Protein AF-A0A9D7CWZ5-F1 (afdb_monomer_lite)

Sequence (180 aa):
MDAIARRWRLLLTLAAAATAAACDKPPESPVGVSQAMRPGPRAADAGAAPRPLTVLPADFRTRLGKLSGRFVSAGHAGARFDALLYANEGATEAFAKHAGTFPVGALFIKEHWERGGDGKRGPVMAMEKMAAGFDPAHGDWRFVVVAADGEVVVDGKPEGCVLCHDDAAHDHVFRLGSAP

pLDDT: mean 78.36, std 22.32, range [33.12, 98.12]

Structure (mmCIF, N/CA/C/O backbone):
data_AF-A0A9D7CWZ5-F1
#
_entry.id   AF-A0A9D7CWZ5-F1
#
loop_
_atom_site.group_PDB
_atom_site.id
_atom_site.type_symbol
_atom_site.label_atom_id
_atom_site.label_alt_id
_atom_site.label_comp_id
_atom_site.label_asym_id
_atom_site.label_entity_id
_atom_site.label_seq_id
_atom_site.pdbx_PDB_ins_code
_atom_site.Cartn_x
_atom_site.Cartn_y
_atom_site.Cartn_z
_atom_site.occupancy
_atom_site.B_iso_or_equiv
_atom_site.auth_seq_id
_atom_site.auth_comp_id
_atom_site.auth_asym_id
_atom_site.auth_atom_id
_atom_site.pdbx_PDB_model_num
ATOM 1 N N . MET A 1 1 ? 42.851 -66.204 59.665 1.00 40.56 1 MET A N 1
ATOM 2 C CA . MET A 1 1 ? 44.097 -66.416 58.907 1.00 40.56 1 MET A CA 1
ATOM 3 C C . MET A 1 1 ? 43.650 -66.770 57.497 1.00 40.56 1 MET A C 1
ATOM 5 O O . MET A 1 1 ? 43.064 -67.826 57.351 1.00 40.56 1 MET A O 1
ATOM 9 N N . ASP A 1 2 ? 43.642 -65.949 56.454 1.00 42.25 2 ASP A N 1
ATOM 10 C CA . ASP A 1 2 ? 44.225 -64.646 56.125 1.00 42.25 2 ASP A CA 1
ATOM 11 C C . ASP A 1 2 ? 43.277 -64.039 55.066 1.00 42.25 2 ASP A C 1
ATOM 13 O O . ASP A 1 2 ? 42.802 -64.733 54.177 1.00 42.25 2 ASP A O 1
ATOM 17 N N . ALA A 1 3 ? 42.701 -62.858 55.250 1.00 37.34 3 ALA A N 1
ATOM 18 C CA . ALA A 1 3 ? 43.308 -61.550 55.047 1.00 37.34 3 ALA A CA 1
ATOM 19 C C . ALA A 1 3 ? 43.866 -61.292 53.621 1.00 37.34 3 ALA A C 1
ATOM 21 O O . ALA A 1 3 ? 44.993 -61.635 53.303 1.00 37.34 3 ALA A O 1
ATOM 22 N N . ILE A 1 4 ? 43.101 -60.491 52.863 1.00 42.56 4 ILE A N 1
ATOM 23 C CA . ILE A 1 4 ? 43.573 -59.224 52.263 1.00 42.56 4 ILE A CA 1
ATOM 24 C C . ILE A 1 4 ? 44.383 -59.272 50.938 1.00 42.56 4 ILE A C 1
ATOM 26 O O . ILE A 1 4 ? 45.582 -59.516 50.913 1.00 42.56 4 ILE A O 1
ATOM 30 N N . ALA A 1 5 ? 43.720 -58.728 49.899 1.00 40.69 5 ALA A N 1
ATOM 31 C CA . ALA A 1 5 ? 44.238 -57.842 48.834 1.00 40.69 5 ALA A CA 1
ATOM 32 C C . ALA A 1 5 ? 45.085 -58.476 47.701 1.00 40.69 5 ALA A C 1
ATOM 34 O O . ALA A 1 5 ? 45.809 -59.431 47.902 1.00 40.69 5 ALA A O 1
ATOM 35 N N . ARG A 1 6 ? 45.087 -57.989 46.451 1.00 48.00 6 ARG A N 1
ATOM 36 C CA . ARG A 1 6 ? 45.048 -56.609 45.925 1.00 48.00 6 ARG A CA 1
ATOM 37 C C . ARG A 1 6 ? 44.434 -56.650 44.511 1.00 48.00 6 ARG A C 1
ATOM 39 O O . ARG A 1 6 ? 44.812 -57.474 43.697 1.00 48.00 6 ARG A O 1
ATOM 46 N N . ARG A 1 7 ? 43.376 -55.877 44.254 1.00 55.47 7 ARG A N 1
ATOM 47 C CA . ARG A 1 7 ? 43.394 -54.614 43.483 1.00 55.47 7 ARG A CA 1
ATOM 48 C C . ARG A 1 7 ? 43.972 -54.734 42.065 1.00 55.47 7 ARG A C 1
ATOM 50 O O . ARG A 1 7 ? 45.146 -54.446 41.883 1.00 55.47 7 ARG A O 1
ATOM 57 N N . TRP A 1 8 ? 43.101 -54.907 41.072 1.00 48.62 8 TRP A N 1
ATOM 58 C CA . TRP A 1 8 ? 43.247 -54.215 39.789 1.00 48.62 8 TRP A CA 1
ATOM 59 C C . TRP A 1 8 ? 41.955 -53.470 39.467 1.00 48.62 8 TRP A C 1
ATOM 61 O O . TRP A 1 8 ? 40.879 -54.046 39.344 1.00 48.62 8 TRP A O 1
ATOM 71 N N . ARG A 1 9 ? 42.079 -52.142 39.449 1.00 51.19 9 ARG A N 1
ATOM 72 C CA . ARG A 1 9 ? 41.025 -51.196 39.101 1.00 51.19 9 ARG A CA 1
ATOM 73 C C . ARG A 1 9 ? 41.013 -51.076 37.581 1.00 51.19 9 ARG A C 1
ATOM 75 O O . ARG A 1 9 ? 41.918 -50.467 37.026 1.00 51.19 9 ARG A O 1
ATOM 82 N N . LEU A 1 10 ? 39.989 -51.613 36.933 1.00 51.66 10 LEU A N 1
ATOM 83 C CA . LEU A 1 10 ? 39.589 -51.203 35.589 1.00 51.66 10 LEU A CA 1
ATOM 84 C C . LEU A 1 10 ? 38.276 -50.439 35.742 1.00 51.66 10 LEU A C 1
ATOM 86 O O . LEU A 1 10 ? 37.193 -51.012 35.789 1.00 51.66 10 LEU A O 1
ATOM 90 N N . LEU A 1 11 ? 38.406 -49.125 35.925 1.00 53.09 11 LEU A N 1
ATOM 91 C CA . LEU A 1 11 ? 37.300 -48.182 35.820 1.00 53.09 11 LEU A CA 1
ATOM 92 C C . LEU A 1 11 ? 37.002 -48.000 34.330 1.00 53.09 11 LEU A C 1
ATOM 94 O O . LEU A 1 11 ? 37.613 -47.164 33.672 1.00 53.09 11 LEU A O 1
ATOM 98 N N . LEU A 1 12 ? 36.083 -48.801 33.796 1.00 52.41 12 LEU A N 1
ATOM 99 C CA . LEU A 1 12 ? 35.399 -48.478 32.548 1.00 52.41 12 LEU A CA 1
ATOM 100 C C . LEU A 1 12 ? 34.237 -47.552 32.901 1.00 52.41 12 LEU A C 1
ATOM 102 O O . LEU A 1 12 ? 33.171 -47.984 33.332 1.00 52.41 12 LEU A O 1
ATOM 106 N N . THR A 1 13 ? 34.477 -46.252 32.769 1.00 50.47 13 THR A N 1
ATOM 107 C CA . THR A 1 13 ? 33.426 -45.239 32.751 1.00 50.47 13 THR A CA 1
ATOM 108 C C . THR A 1 13 ? 32.582 -45.449 31.495 1.00 50.47 13 THR A C 1
ATOM 110 O O . THR A 1 13 ? 32.981 -45.054 30.401 1.00 50.47 13 THR A O 1
ATOM 113 N N . LEU A 1 14 ? 31.419 -46.083 31.643 1.00 52.56 14 LEU A N 1
ATOM 114 C CA . LEU A 1 14 ? 30.349 -46.018 30.651 1.00 52.56 14 LEU A CA 1
ATOM 115 C C . LEU A 1 14 ? 29.787 -44.593 30.679 1.00 52.56 14 LEU A C 1
ATOM 117 O O . LEU A 1 14 ? 29.045 -44.217 31.584 1.00 52.56 14 LEU A O 1
ATOM 121 N N . ALA A 1 15 ? 30.201 -43.785 29.705 1.00 50.22 15 ALA A N 1
ATOM 122 C CA . ALA A 1 15 ? 29.583 -42.502 29.425 1.00 50.22 15 ALA A CA 1
ATOM 123 C C . ALA A 1 15 ? 28.138 -42.756 28.973 1.00 50.22 15 ALA A C 1
ATOM 125 O O . ALA A 1 15 ? 27.898 -43.294 27.893 1.00 50.22 15 ALA A O 1
ATOM 126 N N . ALA A 1 16 ? 27.174 -42.401 29.821 1.00 50.69 16 ALA A N 1
ATOM 127 C CA . ALA A 1 16 ? 25.774 -42.341 29.442 1.00 50.69 16 ALA A CA 1
ATOM 128 C C . ALA A 1 16 ? 25.606 -41.215 28.411 1.00 50.69 16 ALA A C 1
ATOM 130 O O . ALA A 1 16 ? 25.653 -40.033 28.752 1.00 50.69 16 ALA A O 1
ATOM 131 N N . ALA A 1 17 ? 25.450 -41.581 27.139 1.00 51.97 17 ALA A N 1
ATOM 132 C CA . ALA A 1 17 ? 25.034 -40.657 26.098 1.00 51.97 17 ALA A CA 1
ATOM 133 C C . ALA A 1 17 ? 23.566 -40.278 26.351 1.00 51.97 17 ALA A C 1
ATOM 135 O O . ALA A 1 17 ? 22.646 -40.997 25.967 1.00 51.97 17 ALA A O 1
ATOM 136 N N . ALA A 1 18 ? 23.350 -39.164 27.048 1.00 50.59 18 ALA A N 1
ATOM 137 C CA . ALA A 1 18 ? 22.046 -38.529 27.134 1.00 50.59 18 ALA A CA 1
ATOM 138 C C . ALA A 1 18 ? 21.711 -37.955 25.751 1.00 50.59 18 ALA A C 1
ATOM 140 O O . ALA A 1 18 ? 22.249 -36.928 25.340 1.00 50.59 18 ALA A O 1
ATOM 141 N N . THR A 1 19 ? 20.845 -38.640 25.008 1.00 53.75 19 THR A N 1
ATOM 142 C CA . THR A 1 19 ? 20.231 -38.098 23.797 1.00 53.75 19 THR A CA 1
ATOM 143 C C . THR A 1 19 ? 19.328 -36.941 24.208 1.00 53.75 19 THR A C 1
ATOM 145 O O . THR A 1 19 ? 18.207 -37.151 24.673 1.00 53.75 19 THR A O 1
ATOM 148 N N . ALA A 1 20 ? 19.823 -35.713 24.072 1.00 50.28 20 ALA A N 1
ATOM 149 C CA . ALA A 1 20 ? 18.970 -34.540 24.077 1.00 50.28 20 ALA A CA 1
ATOM 150 C C . ALA A 1 20 ? 18.048 -34.651 22.857 1.00 50.28 20 ALA A C 1
ATOM 152 O O . ALA A 1 20 ? 18.488 -34.484 21.721 1.00 50.28 20 ALA A O 1
ATOM 153 N N . ALA A 1 21 ? 16.778 -34.975 23.094 1.00 51.44 21 ALA A N 1
ATOM 154 C CA . ALA A 1 21 ? 15.720 -34.701 22.138 1.00 51.44 21 ALA A CA 1
ATOM 155 C C . ALA A 1 21 ? 15.643 -33.176 22.006 1.00 51.44 21 ALA A C 1
ATOM 157 O O . ALA A 1 21 ? 14.987 -32.497 22.796 1.00 51.44 21 ALA A O 1
ATOM 158 N N . ALA A 1 22 ? 16.416 -32.630 21.070 1.00 47.41 22 ALA A N 1
ATOM 159 C CA . ALA A 1 22 ? 16.263 -31.259 20.642 1.00 47.41 22 ALA A CA 1
ATOM 160 C C . ALA A 1 22 ? 14.855 -31.151 20.055 1.00 47.41 22 ALA A C 1
ATOM 162 O O . ALA A 1 22 ? 14.545 -31.778 19.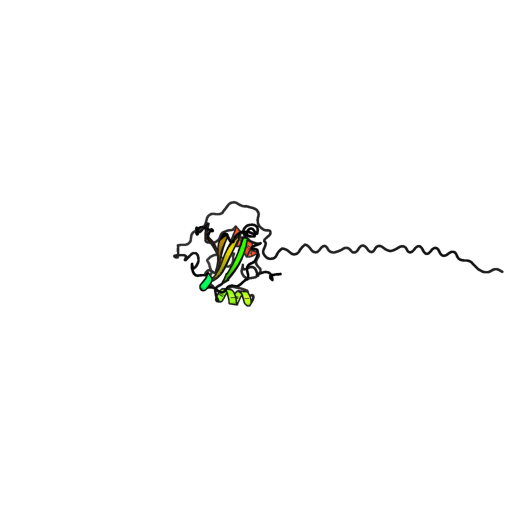045 1.00 47.41 22 ALA A O 1
ATOM 163 N N . CYS A 1 23 ? 13.980 -30.408 20.727 1.00 44.91 23 CYS A N 1
ATOM 164 C CA . CYS A 1 23 ? 12.774 -29.911 20.093 1.00 44.91 23 CYS A CA 1
ATOM 165 C C . CYS A 1 23 ? 13.232 -29.051 18.913 1.00 44.91 23 CYS A C 1
ATOM 167 O O . CYS A 1 23 ? 13.669 -27.917 19.122 1.00 44.91 23 CYS A O 1
ATOM 169 N N . ASP A 1 24 ? 13.174 -29.599 17.701 1.00 47.22 24 ASP A N 1
ATOM 170 C CA . ASP A 1 24 ? 13.267 -28.821 16.473 1.00 47.22 24 ASP A CA 1
ATOM 171 C C . ASP A 1 24 ? 12.161 -27.767 16.528 1.00 47.22 24 ASP A C 1
ATOM 173 O O . ASP A 1 24 ? 10.974 -28.051 16.349 1.00 47.22 24 ASP A O 1
ATOM 177 N N . LYS A 1 25 ? 12.539 -26.531 16.859 1.00 43.84 25 LYS A N 1
ATOM 178 C CA . LYS A 1 25 ? 11.677 -25.385 16.600 1.00 43.84 25 LYS A CA 1
ATOM 179 C C . LYS A 1 25 ? 11.566 -25.279 15.079 1.00 43.84 25 LYS A C 1
ATOM 181 O O . LYS A 1 25 ? 12.609 -25.255 14.422 1.00 43.84 25 LYS A O 1
ATOM 186 N N . PRO A 1 26 ? 10.354 -25.204 14.505 1.00 52.00 26 PRO A N 1
ATOM 187 C CA . PRO A 1 26 ? 10.236 -24.879 13.095 1.00 52.00 26 PRO A CA 1
ATOM 188 C C . PRO A 1 26 ? 10.939 -23.535 12.841 1.00 52.00 26 PRO A C 1
ATOM 190 O O . PRO A 1 26 ? 10.893 -22.656 13.711 1.00 52.00 26 PRO A O 1
ATOM 193 N N . PRO A 1 27 ? 11.625 -23.379 11.696 1.00 51.78 27 PRO A N 1
ATOM 194 C CA . PRO A 1 27 ? 12.287 -22.129 11.360 1.00 51.78 27 PRO A CA 1
ATOM 195 C C . PRO A 1 27 ? 11.260 -20.997 11.388 1.00 51.78 27 PRO A C 1
ATOM 197 O O . PRO A 1 27 ? 10.158 -21.138 10.856 1.00 51.78 27 PRO A O 1
ATOM 200 N N . GLU A 1 28 ? 11.618 -19.893 12.042 1.00 48.59 28 GLU A N 1
ATOM 201 C CA . GLU A 1 28 ? 10.804 -18.683 12.060 1.00 48.59 28 GLU A CA 1
ATOM 202 C C . GLU A 1 28 ? 10.485 -18.282 10.617 1.00 48.59 28 GLU A C 1
ATOM 204 O O . GLU A 1 28 ? 11.380 -18.152 9.776 1.00 48.59 28 GLU A O 1
ATOM 209 N N . SER A 1 29 ? 9.193 -18.134 10.318 1.00 48.56 29 SER A N 1
ATOM 210 C CA . SER A 1 29 ? 8.738 -17.644 9.022 1.00 48.56 29 SER A CA 1
ATOM 211 C C . SER A 1 29 ? 9.445 -16.322 8.715 1.00 48.56 29 SER A C 1
ATOM 213 O O . SER A 1 29 ? 9.491 -15.453 9.593 1.00 48.56 29 SER A O 1
ATOM 215 N N . PRO A 1 30 ? 9.972 -16.119 7.492 1.00 49.97 30 PRO A N 1
ATOM 216 C CA . PRO A 1 30 ? 10.485 -14.816 7.108 1.00 49.97 30 PRO A CA 1
ATOM 217 C C . PRO A 1 30 ? 9.384 -13.784 7.339 1.00 49.97 30 PRO A C 1
ATOM 219 O O . PRO A 1 30 ? 8.227 -14.003 6.971 1.00 49.97 30 PRO A O 1
ATOM 222 N N . VAL A 1 31 ? 9.729 -12.667 7.970 1.00 50.16 31 VAL A N 1
ATOM 223 C CA . VAL A 1 31 ? 8.775 -11.583 8.200 1.00 50.16 31 VAL A CA 1
ATOM 224 C C . VAL A 1 31 ? 8.167 -11.169 6.854 1.00 50.16 31 VAL A C 1
ATOM 226 O O . VAL A 1 31 ? 8.880 -10.747 5.945 1.00 50.16 31 VAL A O 1
ATOM 229 N N . GLY A 1 32 ? 6.844 -11.300 6.729 1.00 52.91 32 GLY A N 1
ATOM 230 C CA . GLY A 1 32 ? 6.085 -10.804 5.580 1.00 52.91 32 GLY A CA 1
ATOM 231 C C . GLY A 1 32 ? 5.944 -11.749 4.382 1.00 52.91 32 GLY A C 1
ATOM 232 O O . GLY A 1 32 ? 5.809 -11.245 3.271 1.00 52.91 32 GLY A O 1
ATOM 233 N N . VAL A 1 33 ? 5.955 -13.076 4.557 1.00 51.03 33 VAL A N 1
ATOM 234 C CA . VAL A 1 33 ? 5.531 -14.019 3.500 1.00 51.03 33 VAL A CA 1
ATOM 235 C C . VAL A 1 33 ? 4.380 -14.914 3.970 1.00 51.03 33 VAL A C 1
ATOM 237 O O . VAL A 1 33 ? 4.450 -15.503 5.046 1.00 51.03 33 VAL A O 1
ATOM 240 N N . SER A 1 34 ? 3.327 -15.020 3.153 1.00 51.69 34 SER A N 1
ATOM 241 C CA . SER A 1 34 ? 2.221 -15.968 3.352 1.00 51.69 34 SER A CA 1
ATOM 242 C C . SER A 1 34 ? 2.549 -17.328 2.722 1.00 51.69 34 SER A C 1
ATOM 244 O O . SER A 1 34 ? 3.242 -17.404 1.704 1.00 51.69 34 SER A O 1
ATOM 246 N N . GLN A 1 35 ? 2.028 -18.408 3.310 1.00 53.34 35 GLN A N 1
ATOM 247 C CA . GLN A 1 35 ? 2.112 -19.765 2.754 1.00 53.34 35 GLN A CA 1
ATOM 248 C C . GLN A 1 35 ? 0.938 -20.113 1.819 1.00 53.34 35 GLN A C 1
ATOM 250 O O . GLN A 1 35 ? 0.902 -21.210 1.265 1.00 53.34 35 GLN A O 1
ATOM 255 N N . ALA A 1 36 ? -0.014 -19.198 1.612 1.00 53.50 36 ALA A N 1
ATOM 256 C CA . ALA A 1 36 ? -1.275 -19.492 0.929 1.00 53.50 36 ALA A CA 1
ATOM 257 C C . ALA A 1 36 ? -1.196 -19.538 -0.613 1.00 53.50 36 ALA A C 1
ATOM 259 O O . ALA A 1 36 ? -2.166 -19.914 -1.270 1.00 53.50 36 ALA A O 1
ATOM 260 N N . MET A 1 37 ? -0.066 -19.181 -1.233 1.00 42.34 37 MET A N 1
ATOM 261 C CA . MET A 1 37 ? -0.009 -19.035 -2.692 1.00 42.34 37 MET A CA 1
ATOM 262 C C . MET A 1 37 ? 0.117 -20.389 -3.420 1.00 42.34 37 MET A C 1
ATOM 264 O O . MET A 1 37 ? 1.218 -20.879 -3.675 1.00 42.34 37 MET A O 1
ATOM 268 N N . ARG A 1 38 ? -1.014 -20.953 -3.862 1.00 42.22 38 ARG A N 1
ATOM 269 C CA . ARG A 1 38 ? -1.069 -21.790 -5.077 1.00 42.22 38 ARG A CA 1
ATOM 270 C C . ARG A 1 38 ? -1.696 -20.955 -6.201 1.00 42.22 38 ARG A C 1
ATOM 272 O O . ARG A 1 38 ? -2.693 -20.288 -5.946 1.00 42.22 38 ARG A O 1
ATOM 279 N N . PRO A 1 39 ? -1.157 -20.969 -7.432 1.00 41.12 39 PRO A N 1
ATOM 280 C CA . PRO A 1 39 ? -1.724 -20.180 -8.520 1.00 41.12 39 PRO A CA 1
ATOM 281 C C . PRO A 1 39 ? -3.100 -20.737 -8.921 1.00 41.12 39 PRO A C 1
ATOM 283 O O . PRO A 1 39 ? -3.195 -21.833 -9.472 1.00 41.12 39 PRO A O 1
ATOM 286 N N . GLY A 1 40 ? -4.156 -19.980 -8.615 1.00 44.56 40 GLY A N 1
ATOM 287 C CA . GLY A 1 40 ? -5.527 -20.187 -9.088 1.00 44.56 40 GLY A CA 1
ATOM 288 C C . GLY A 1 40 ? -5.910 -19.180 -10.185 1.00 44.56 40 GLY A C 1
ATOM 289 O O . GLY A 1 40 ? -5.213 -18.178 -10.373 1.00 44.56 40 GLY A O 1
ATOM 290 N N . PRO A 1 41 ? -6.977 -19.446 -10.960 1.00 40.78 41 PRO A N 1
ATOM 291 C CA . PRO A 1 41 ? -7.426 -18.549 -12.020 1.00 40.78 41 PRO A CA 1
ATOM 292 C C . PRO A 1 41 ? -8.002 -17.249 -11.440 1.00 40.78 41 PRO A C 1
ATOM 294 O O . PRO A 1 41 ? -8.690 -17.267 -10.426 1.00 40.78 41 PRO A O 1
ATOM 297 N N . ARG A 1 42 ? -7.732 -16.121 -12.111 1.00 41.88 42 ARG A N 1
ATOM 298 C CA . ARG A 1 42 ? -8.210 -14.783 -11.726 1.00 41.88 42 ARG A CA 1
ATOM 299 C C . ARG A 1 42 ? -9.744 -14.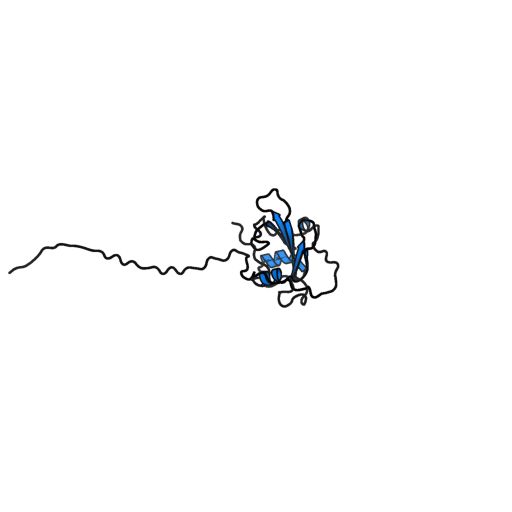726 -11.736 1.00 41.88 42 ARG A C 1
ATOM 301 O O . ARG A 1 42 ? -10.347 -14.947 -12.786 1.00 41.88 42 ARG A O 1
ATOM 308 N N . ALA A 1 43 ? -10.352 -14.392 -10.600 1.00 44.38 43 ALA A N 1
ATOM 309 C CA . ALA A 1 43 ? -11.762 -14.021 -10.521 1.00 44.38 43 ALA A CA 1
ATOM 310 C C . ALA A 1 43 ? -12.002 -12.625 -11.132 1.00 44.38 43 ALA A C 1
ATOM 312 O O . ALA A 1 43 ? -11.121 -11.767 -11.099 1.00 44.38 43 ALA A O 1
ATOM 313 N N . ALA A 1 44 ? -13.184 -12.422 -11.720 1.00 44.16 44 ALA A N 1
ATOM 314 C CA . ALA A 1 44 ? -13.591 -11.166 -12.349 1.00 44.16 44 ALA A CA 1
ATOM 315 C C . ALA A 1 44 ? -14.131 -10.161 -11.317 1.00 44.16 44 ALA A C 1
ATOM 317 O O . ALA A 1 44 ? -14.869 -10.539 -10.405 1.00 44.16 44 ALA A O 1
ATOM 318 N N . ASP A 1 45 ? -13.800 -8.882 -11.502 1.00 48.44 45 ASP A N 1
ATOM 319 C CA . ASP A 1 45 ? -14.181 -7.788 -10.609 1.00 48.44 45 ASP A CA 1
ATOM 320 C C . ASP A 1 45 ? -15.702 -7.541 -10.617 1.00 48.44 45 ASP A C 1
ATOM 322 O O . ASP A 1 45 ? -16.298 -7.191 -11.639 1.00 48.44 45 ASP A O 1
ATOM 326 N N . ALA A 1 46 ? -16.347 -7.693 -9.457 1.00 44.97 46 ALA A N 1
ATOM 327 C CA . ALA A 1 46 ? -17.725 -7.259 -9.247 1.00 44.97 46 ALA A CA 1
ATOM 328 C C . ALA A 1 46 ? -17.749 -5.737 -9.028 1.00 44.97 46 ALA A C 1
ATOM 330 O O . ALA A 1 46 ? -17.206 -5.222 -8.049 1.00 44.97 46 ALA A O 1
ATOM 331 N N . GLY A 1 47 ? -18.351 -5.024 -9.979 1.00 46.81 47 GLY A N 1
ATOM 332 C CA . GLY A 1 47 ? -18.287 -3.571 -10.086 1.00 46.81 47 GLY A CA 1
ATOM 333 C C . GLY A 1 47 ? -18.922 -2.786 -8.933 1.00 46.81 47 GLY A C 1
ATOM 334 O O . GLY A 1 47 ? -19.982 -3.128 -8.412 1.00 46.81 47 GLY A O 1
ATOM 335 N N . ALA A 1 48 ? -18.295 -1.650 -8.631 1.00 37.34 48 ALA A N 1
ATOM 336 C CA . ALA A 1 48 ? -18.899 -0.491 -7.986 1.00 37.34 48 ALA A CA 1
ATOM 337 C C . ALA A 1 48 ? -18.467 0.777 -8.751 1.00 37.34 48 ALA A C 1
ATOM 339 O O . ALA A 1 48 ? -17.359 0.843 -9.280 1.00 37.34 48 ALA A O 1
ATOM 340 N N . ALA A 1 49 ? -19.374 1.751 -8.863 1.00 38.22 49 ALA A N 1
ATOM 341 C CA . ALA A 1 49 ? -19.269 2.916 -9.744 1.00 38.22 49 ALA A CA 1
ATOM 342 C C . ALA A 1 49 ? -18.002 3.780 -9.521 1.00 38.22 49 ALA A C 1
ATOM 344 O O . ALA A 1 49 ? -17.550 3.935 -8.383 1.00 38.22 49 ALA A O 1
ATOM 345 N N . PRO A 1 50 ? -17.452 4.402 -10.585 1.00 39.84 50 PRO A N 1
ATOM 346 C CA . PRO A 1 50 ? -16.177 5.098 -10.516 1.00 39.84 50 PRO A CA 1
ATOM 347 C C . PRO A 1 50 ? -16.331 6.461 -9.834 1.00 39.84 50 PRO A C 1
ATOM 349 O O . PRO A 1 50 ? -16.817 7.433 -10.413 1.00 39.84 50 PRO A O 1
ATOM 352 N N . ARG A 1 51 ? -15.814 6.572 -8.608 1.00 39.81 51 ARG A N 1
ATOM 353 C CA . ARG A 1 51 ? -15.149 7.819 -8.204 1.00 39.81 51 ARG A CA 1
ATOM 354 C C . ARG A 1 51 ? -14.018 8.057 -9.220 1.00 39.81 51 ARG A C 1
ATOM 356 O O . ARG A 1 51 ? -13.428 7.067 -9.655 1.00 39.81 51 ARG A O 1
ATOM 363 N N . PRO A 1 52 ? -13.645 9.295 -9.589 1.00 42.47 52 PRO A N 1
ATOM 364 C CA . PRO A 1 52 ? -12.338 9.516 -10.188 1.00 42.47 52 PRO A CA 1
ATOM 365 C C . PRO A 1 52 ? -11.319 9.104 -9.126 1.00 42.47 52 PRO A C 1
ATOM 367 O O . PRO A 1 52 ? -11.049 9.839 -8.177 1.00 42.47 52 PRO A O 1
ATOM 370 N N . LEU A 1 53 ? -10.860 7.860 -9.205 1.00 45.56 53 LEU A N 1
ATOM 371 C CA . LEU A 1 53 ? -9.792 7.362 -8.371 1.00 45.56 53 LEU A CA 1
ATOM 372 C C . LEU A 1 53 ? -8.578 8.148 -8.849 1.00 45.56 53 LEU A C 1
ATOM 374 O O . LEU A 1 53 ? -8.083 7.930 -9.953 1.00 45.56 53 LEU A O 1
ATOM 378 N N . THR A 1 54 ? -8.104 9.099 -8.050 1.00 55.72 54 THR A N 1
ATOM 379 C CA . THR A 1 54 ? -6.705 9.502 -8.158 1.00 55.72 54 THR A CA 1
ATOM 380 C C . THR A 1 54 ? -5.932 8.260 -7.743 1.00 55.72 54 THR A C 1
ATOM 382 O O . THR A 1 54 ? -5.718 8.047 -6.554 1.00 55.72 54 THR A O 1
ATOM 385 N N . VAL A 1 55 ? -5.662 7.372 -8.710 1.00 67.56 55 VAL A N 1
ATOM 386 C CA . VAL A 1 55 ? -5.280 5.976 -8.455 1.00 67.56 55 VAL A CA 1
ATOM 387 C C . VAL A 1 55 ? -4.121 5.907 -7.468 1.00 67.56 55 VAL A C 1
ATOM 389 O O . VAL A 1 55 ? -4.162 5.078 -6.566 1.00 67.56 55 VAL A O 1
ATOM 392 N N . LEU A 1 56 ? -3.182 6.855 -7.571 1.00 79.81 56 LEU A N 1
ATOM 393 C CA . LEU A 1 56 ? -2.243 7.263 -6.528 1.00 79.81 56 LEU A CA 1
ATOM 394 C C . LEU A 1 56 ? -1.973 8.775 -6.643 1.00 79.81 56 LEU A C 1
ATOM 396 O O . LEU A 1 56 ? -1.906 9.282 -7.766 1.00 79.81 56 LEU A O 1
ATOM 400 N N . PRO A 1 57 ? -1.759 9.519 -5.540 1.00 84.75 57 PRO A N 1
ATOM 401 C CA . PRO A 1 57 ? -1.297 10.905 -5.616 1.00 84.75 57 PRO A CA 1
ATOM 402 C C . PRO A 1 57 ? 0.073 10.976 -6.303 1.00 84.75 57 PRO A C 1
ATOM 404 O O . PRO A 1 57 ? 1.036 10.407 -5.800 1.00 84.75 57 PRO A O 1
ATOM 407 N N . ALA A 1 58 ? 0.197 11.669 -7.438 1.00 85.81 58 ALA A N 1
ATOM 408 C CA . ALA A 1 58 ? 1.465 11.740 -8.183 1.00 85.81 58 ALA A CA 1
ATOM 409 C C . ALA A 1 58 ? 2.617 12.363 -7.361 1.00 85.81 58 ALA A C 1
ATOM 411 O O . ALA A 1 58 ? 3.790 12.033 -7.552 1.00 85.81 58 ALA A O 1
ATOM 412 N N . ASP A 1 59 ? 2.268 13.226 -6.407 1.00 89.62 59 ASP A N 1
ATOM 413 C CA . ASP A 1 59 ? 3.146 13.953 -5.493 1.00 89.62 59 ASP A CA 1
ATOM 414 C C . ASP A 1 59 ? 3.385 13.224 -4.156 1.00 89.62 59 ASP A C 1
ATOM 416 O O . ASP A 1 59 ? 3.915 13.814 -3.212 1.00 89.62 59 ASP A O 1
ATOM 420 N N . PHE A 1 60 ? 3.038 11.933 -4.042 1.00 93.38 60 PHE A N 1
ATOM 421 C CA . PHE A 1 60 ? 3.110 11.207 -2.766 1.00 93.38 60 PHE A CA 1
ATOM 422 C C . PHE A 1 60 ? 4.485 11.278 -2.084 1.00 93.38 60 PHE A C 1
ATOM 424 O O . PHE A 1 60 ? 4.564 11.268 -0.862 1.00 93.38 60 PHE A O 1
ATOM 431 N N . ARG A 1 61 ? 5.574 11.391 -2.855 1.00 93.75 61 ARG A N 1
ATOM 432 C CA . ARG A 1 61 ? 6.949 11.448 -2.327 1.00 93.75 61 ARG A CA 1
ATOM 433 C C . ARG A 1 61 ? 7.226 12.694 -1.492 1.00 93.75 61 ARG A C 1
ATOM 435 O O . ARG A 1 61 ? 8.099 12.651 -0.632 1.00 93.75 61 ARG A O 1
ATOM 442 N N . THR A 1 62 ? 6.528 13.789 -1.779 1.00 93.62 62 THR A N 1
ATOM 443 C CA . THR A 1 62 ? 6.649 15.063 -1.060 1.00 93.62 62 THR A CA 1
ATOM 444 C C . THR A 1 62 ? 5.487 15.296 -0.103 1.00 93.62 62 THR A C 1
ATOM 446 O O . THR A 1 62 ? 5.618 16.089 0.821 1.00 93.62 62 THR A O 1
ATOM 449 N N . ARG A 1 63 ? 4.355 14.613 -0.316 1.00 91.25 63 ARG A N 1
ATOM 450 C CA . ARG A 1 63 ? 3.138 14.770 0.488 1.00 91.25 63 ARG A CA 1
ATOM 451 C C . ARG A 1 63 ? 3.014 13.770 1.641 1.00 91.25 63 ARG A C 1
ATOM 453 O O . ARG A 1 63 ? 2.377 14.088 2.639 1.00 91.25 63 ARG A O 1
ATOM 460 N N . LEU A 1 64 ? 3.557 12.562 1.499 1.00 95.31 64 LEU A N 1
ATOM 461 C CA . LEU A 1 64 ? 3.439 11.494 2.494 1.00 95.31 64 LEU A CA 1
ATOM 462 C C . LEU A 1 64 ? 4.708 11.361 3.337 1.00 95.31 64 LEU A C 1
ATOM 464 O O . LEU A 1 64 ? 5.820 11.612 2.869 1.00 95.31 64 LEU A O 1
ATOM 468 N N . GLY A 1 65 ? 4.538 10.895 4.573 1.00 94.56 65 GLY A N 1
ATOM 469 C CA . GLY A 1 65 ? 5.650 10.536 5.441 1.00 94.56 65 GLY A CA 1
ATOM 470 C C . GLY A 1 65 ? 6.327 9.261 4.945 1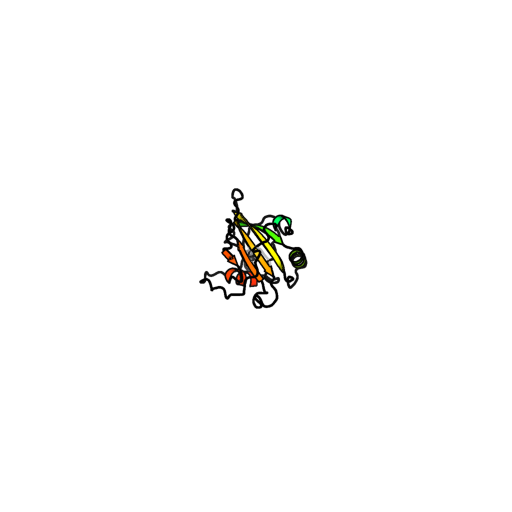.00 94.56 65 GLY A C 1
ATOM 471 O O . GLY A 1 65 ? 5.662 8.302 4.555 1.00 94.56 65 GLY A O 1
ATOM 472 N N . LYS A 1 66 ? 7.661 9.231 4.960 1.00 95.88 66 LYS A N 1
ATOM 473 C CA . LYS A 1 66 ? 8.431 8.010 4.697 1.00 95.88 66 LYS A CA 1
ATOM 474 C C . LYS A 1 66 ? 8.467 7.163 5.974 1.00 95.88 66 LYS A C 1
ATOM 476 O O . LYS A 1 66 ? 9.027 7.600 6.974 1.00 95.88 66 LYS A O 1
ATOM 481 N N . LEU A 1 67 ? 7.906 5.955 5.921 1.00 93.00 67 LEU A N 1
ATOM 482 C CA . LEU A 1 67 ? 7.863 5.017 7.049 1.00 93.00 67 LEU A CA 1
ATOM 483 C C . LEU A 1 67 ? 9.098 4.119 7.151 1.00 93.00 67 LEU A C 1
ATOM 485 O O . LEU A 1 67 ? 9.315 3.502 8.190 1.00 93.00 67 LEU A O 1
ATOM 489 N N . SER A 1 68 ? 9.892 4.004 6.085 1.00 91.50 68 SER A N 1
ATOM 490 C CA . SER A 1 68 ? 11.021 3.075 6.053 1.00 91.50 68 SER A CA 1
ATOM 491 C C . SER A 1 68 ? 12.235 3.625 5.306 1.00 91.50 68 SER A C 1
ATOM 493 O O . SER A 1 68 ? 12.116 4.415 4.367 1.00 91.50 68 SER A O 1
ATOM 495 N N . GLY A 1 69 ? 13.419 3.115 5.659 1.00 91.69 69 GLY A N 1
ATOM 496 C CA . GLY A 1 69 ? 14.547 3.046 4.727 1.00 91.69 69 GLY A CA 1
ATOM 497 C C . GLY A 1 69 ? 14.253 2.078 3.575 1.00 91.69 69 GLY A C 1
ATOM 498 O O . GLY A 1 69 ? 13.188 1.459 3.536 1.00 91.69 69 GLY A O 1
ATOM 499 N N . ARG A 1 70 ? 15.171 1.961 2.610 1.00 91.25 70 ARG A N 1
ATOM 500 C CA . ARG A 1 70 ? 15.000 1.030 1.486 1.00 91.25 70 ARG A CA 1
ATOM 501 C C . ARG A 1 70 ? 15.214 -0.403 1.983 1.00 91.25 70 ARG A C 1
ATOM 503 O O . ARG A 1 70 ? 16.203 -0.655 2.662 1.00 91.25 70 ARG A O 1
ATOM 510 N N . PHE A 1 71 ? 14.295 -1.312 1.674 1.00 91.88 71 PHE A N 1
ATOM 511 C CA . PHE A 1 71 ? 14.314 -2.699 2.154 1.00 91.88 71 PHE A CA 1
ATOM 512 C C . PHE A 1 71 ? 13.928 -3.678 1.041 1.00 91.88 71 PHE A C 1
ATOM 514 O O . PHE A 1 71 ? 13.264 -3.291 0.083 1.00 91.88 71 PHE A O 1
ATOM 521 N N . VAL A 1 72 ? 14.308 -4.951 1.163 1.00 93.44 72 VAL A N 1
ATOM 522 C CA . VAL A 1 72 ? 13.895 -5.984 0.198 1.00 93.44 72 VAL A CA 1
ATOM 523 C C . VAL A 1 72 ? 12.391 -6.233 0.336 1.00 93.44 72 VAL A C 1
ATOM 525 O O . VAL A 1 72 ? 11.912 -6.575 1.416 1.00 93.44 72 VAL A O 1
ATOM 528 N N . SER A 1 73 ? 11.635 -6.119 -0.757 1.00 93.12 73 SER A N 1
ATOM 529 C CA . SER A 1 73 ? 10.184 -6.353 -0.777 1.00 93.12 73 SER A CA 1
ATOM 530 C C . SER A 1 73 ? 9.866 -7.856 -0.799 1.00 93.12 73 SER A C 1
ATOM 532 O O . SER A 1 73 ? 9.321 -8.379 -1.765 1.00 93.12 73 SER A O 1
ATOM 534 N N . ALA A 1 74 ? 10.253 -8.581 0.255 1.00 91.06 74 ALA A N 1
ATOM 535 C CA . ALA A 1 74 ? 10.231 -10.047 0.281 1.00 91.06 74 ALA A CA 1
ATOM 536 C C . ALA A 1 74 ? 8.832 -10.648 0.042 1.00 91.06 74 ALA A C 1
ATOM 538 O O . ALA A 1 74 ? 8.693 -11.603 -0.718 1.00 91.06 74 ALA A O 1
ATOM 539 N N . GLY A 1 75 ? 7.793 -10.036 0.617 1.00 89.00 75 GLY A N 1
ATOM 540 C CA . GLY A 1 75 ? 6.401 -10.470 0.457 1.00 89.00 75 GLY A CA 1
ATOM 541 C C . GLY A 1 75 ? 5.752 -10.164 -0.892 1.00 89.00 75 GLY A C 1
ATOM 542 O O . GLY A 1 75 ? 4.579 -10.461 -1.072 1.00 89.00 75 GLY A O 1
ATOM 543 N N . HIS A 1 76 ? 6.453 -9.503 -1.819 1.00 92.69 76 HIS A N 1
ATOM 544 C CA . HIS A 1 76 ? 5.867 -9.021 -3.071 1.00 92.69 76 HIS A CA 1
ATOM 545 C C . HIS A 1 76 ? 6.730 -9.453 -4.260 1.00 92.69 76 HIS A C 1
ATOM 547 O O . HIS A 1 76 ? 7.957 -9.392 -4.211 1.00 92.69 76 HIS A O 1
ATOM 553 N N . ALA A 1 77 ? 6.084 -9.879 -5.351 1.00 88.06 77 ALA A N 1
ATOM 554 C CA . ALA A 1 77 ? 6.735 -10.210 -6.624 1.00 88.06 77 ALA A CA 1
ATOM 555 C C . ALA A 1 77 ? 7.989 -11.111 -6.492 1.00 88.06 77 ALA A C 1
ATOM 557 O O . ALA A 1 77 ? 9.005 -10.871 -7.147 1.00 88.06 77 ALA A O 1
ATOM 558 N N . GLY A 1 78 ? 7.940 -12.120 -5.612 1.00 87.19 78 GLY A N 1
ATOM 559 C CA . GLY A 1 78 ? 9.038 -13.074 -5.415 1.00 87.19 78 GLY A CA 1
ATOM 560 C C . GLY A 1 78 ? 10.341 -12.436 -4.925 1.00 87.19 78 GLY A C 1
ATOM 561 O O . GLY A 1 78 ? 11.420 -12.878 -5.313 1.00 87.19 78 GLY A O 1
ATOM 562 N N . ALA A 1 79 ? 10.251 -11.365 -4.129 1.00 91.38 79 ALA A N 1
ATOM 563 C CA . ALA A 1 79 ? 11.395 -10.605 -3.637 1.00 91.38 79 ALA A CA 1
ATOM 564 C C . ALA A 1 79 ? 12.270 -10.002 -4.750 1.00 91.38 79 ALA A C 1
ATOM 566 O O . ALA A 1 79 ? 13.452 -9.764 -4.532 1.00 91.38 79 ALA A O 1
ATOM 567 N N . ARG A 1 80 ? 11.739 -9.753 -5.953 1.00 93.31 80 ARG A N 1
ATOM 568 C CA . ARG A 1 80 ? 12.517 -9.175 -7.065 1.00 93.31 80 ARG A CA 1
ATOM 569 C C . ARG A 1 80 ? 13.012 -7.749 -6.793 1.00 93.31 80 ARG A C 1
ATOM 571 O O . ARG A 1 80 ? 14.054 -7.349 -7.307 1.00 93.31 80 ARG A O 1
ATOM 578 N N . PHE A 1 81 ? 12.264 -6.989 -6.000 1.00 95.31 81 PHE A N 1
ATOM 579 C CA . PHE A 1 81 ? 12.455 -5.552 -5.851 1.00 95.31 81 PHE A CA 1
ATOM 580 C C . PHE A 1 81 ? 12.911 -5.152 -4.449 1.00 95.31 81 PHE A C 1
ATOM 582 O O . PHE A 1 81 ? 12.513 -5.762 -3.454 1.00 95.31 81 PHE A O 1
ATOM 589 N N . ASP A 1 82 ? 13.645 -4.046 -4.382 1.00 95.38 82 ASP A N 1
ATOM 590 C CA . ASP A 1 82 ? 13.747 -3.239 -3.169 1.00 95.38 82 ASP A CA 1
ATOM 591 C C . ASP A 1 82 ? 12.614 -2.209 -3.141 1.00 95.38 82 ASP A C 1
ATOM 593 O O . ASP A 1 82 ? 12.141 -1.778 -4.195 1.00 95.38 82 ASP A O 1
ATOM 597 N N . ALA A 1 83 ? 12.207 -1.777 -1.951 1.00 95.00 83 ALA A N 1
ATOM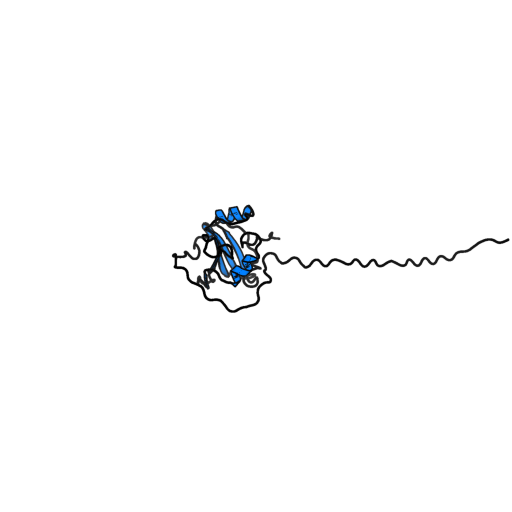 598 C CA . ALA A 1 83 ? 11.087 -0.873 -1.759 1.00 95.00 83 ALA A CA 1
ATOM 599 C C . ALA A 1 83 ? 11.328 0.213 -0.707 1.00 95.00 83 ALA A C 1
ATOM 601 O O . ALA A 1 83 ? 12.115 0.045 0.224 1.00 95.00 83 ALA A O 1
ATOM 602 N N . LEU A 1 84 ? 10.590 1.313 -0.846 1.00 95.38 84 LEU A N 1
ATOM 603 C CA . LEU A 1 84 ? 10.357 2.317 0.190 1.00 95.38 84 LEU A CA 1
ATOM 604 C C . LEU A 1 84 ? 8.866 2.370 0.510 1.00 95.38 84 LEU A C 1
ATOM 606 O O . LEU A 1 84 ? 8.045 2.372 -0.408 1.00 95.38 84 LEU A O 1
ATOM 610 N N . LEU A 1 85 ? 8.529 2.444 1.798 1.00 96.38 85 LEU A N 1
ATOM 611 C CA . LEU A 1 85 ? 7.154 2.603 2.256 1.00 96.38 85 LEU A CA 1
ATOM 612 C C . LEU A 1 85 ? 6.880 4.056 2.652 1.00 96.38 85 LEU A C 1
ATOM 614 O O . LEU A 1 85 ? 7.623 4.661 3.426 1.00 96.38 85 LEU A O 1
ATOM 618 N N . TYR A 1 86 ? 5.777 4.583 2.141 1.00 97.25 86 TYR A N 1
ATOM 619 C CA . TYR A 1 86 ? 5.210 5.881 2.465 1.00 97.25 86 TYR A CA 1
ATOM 620 C C . TYR A 1 86 ? 3.821 5.693 3.061 1.00 97.25 86 TYR A C 1
ATOM 622 O O . TYR A 1 86 ? 3.117 4.746 2.702 1.00 97.25 86 TYR A O 1
ATOM 630 N N . ALA A 1 87 ? 3.411 6.611 3.926 1.00 97.12 87 ALA A N 1
ATOM 631 C CA . ALA A 1 87 ? 2.065 6.632 4.467 1.00 97.12 87 ALA A CA 1
ATOM 632 C C . ALA A 1 87 ? 1.585 8.054 4.760 1.00 97.12 87 ALA A C 1
ATOM 634 O O . ALA A 1 87 ? 2.385 8.965 4.994 1.00 97.12 87 ALA A O 1
ATOM 635 N N . ASN A 1 88 ? 0.268 8.256 4.750 1.00 96.50 88 ASN A N 1
ATOM 636 C CA . ASN A 1 88 ? -0.303 9.497 5.270 1.00 96.50 88 ASN A CA 1
ATOM 637 C C . ASN A 1 88 ? -0.254 9.534 6.807 1.00 96.50 88 ASN A C 1
ATOM 639 O O . ASN A 1 88 ? 0.106 8.554 7.460 1.00 96.50 88 ASN A O 1
ATOM 643 N N . GLU A 1 89 ? -0.585 10.688 7.382 1.00 96.19 89 GLU A N 1
ATOM 644 C CA . GLU A 1 89 ? -0.511 10.929 8.828 1.00 96.19 89 GLU A CA 1
ATOM 645 C C . GLU A 1 89 ? -1.358 9.926 9.626 1.00 96.19 89 GLU A C 1
ATOM 647 O O . GLU A 1 89 ? -0.833 9.246 10.504 1.00 96.19 89 GLU A O 1
ATOM 652 N N . GLY A 1 90 ? -2.626 9.727 9.243 1.00 94.19 90 GLY A N 1
ATOM 653 C CA . GLY A 1 90 ? -3.521 8.781 9.920 1.00 94.19 90 GLY A CA 1
ATOM 654 C C . GLY A 1 90 ? -3.017 7.333 9.892 1.00 94.19 90 GLY A C 1
ATOM 655 O O . GLY A 1 90 ? -3.071 6.641 10.909 1.00 94.19 90 GLY A O 1
ATOM 656 N N . ALA A 1 91 ? -2.472 6.879 8.759 1.00 96.06 91 ALA A N 1
ATOM 657 C CA . ALA A 1 91 ? -1.843 5.564 8.662 1.00 96.06 91 ALA A CA 1
ATOM 658 C C . ALA A 1 91 ? -0.556 5.477 9.496 1.00 96.06 91 ALA A C 1
ATOM 660 O O . ALA A 1 91 ? -0.345 4.490 10.195 1.00 96.06 91 ALA A O 1
ATOM 661 N N . THR A 1 92 ? 0.282 6.515 9.468 1.00 95.50 92 THR A N 1
ATOM 662 C CA . THR A 1 92 ? 1.538 6.579 10.232 1.00 95.50 92 THR A CA 1
ATOM 663 C C . THR A 1 92 ? 1.284 6.461 11.730 1.00 95.50 92 THR A C 1
ATOM 665 O O . THR A 1 92 ? 1.914 5.650 12.409 1.00 95.50 92 THR A O 1
ATOM 668 N N . GLU A 1 93 ? 0.329 7.231 12.249 1.00 94.94 93 GLU A N 1
ATOM 669 C CA . GLU A 1 93 ? -0.026 7.197 13.663 1.00 94.94 93 GLU A CA 1
ATOM 670 C C . GLU A 1 93 ? -0.579 5.842 14.101 1.00 94.94 93 GLU A C 1
ATOM 672 O O . GLU A 1 93 ? -0.158 5.304 15.128 1.00 94.94 93 GLU A O 1
ATOM 677 N N . ALA A 1 94 ? -1.523 5.288 13.337 1.00 94.44 94 ALA A N 1
ATOM 678 C CA . ALA A 1 94 ? -2.133 3.998 13.644 1.00 94.44 94 ALA A CA 1
ATOM 679 C C . ALA A 1 94 ? -1.098 2.863 13.592 1.00 94.44 94 ALA A C 1
ATOM 681 O O . ALA A 1 94 ? -1.077 2.003 14.475 1.00 94.44 94 ALA A O 1
ATOM 682 N N . PHE A 1 95 ? -0.188 2.913 12.615 1.00 93.31 95 PHE A N 1
ATOM 683 C CA . PHE A 1 95 ? 0.905 1.957 12.475 1.00 93.31 95 PHE A CA 1
ATOM 684 C C . PHE A 1 95 ? 1.854 2.003 13.680 1.00 93.31 95 PHE A C 1
ATOM 686 O O . PHE A 1 95 ? 2.148 0.963 14.272 1.00 93.31 95 PHE A O 1
ATOM 693 N N . ALA A 1 96 ? 2.280 3.203 14.094 1.00 92.31 96 ALA A N 1
ATOM 694 C CA . ALA A 1 96 ? 3.171 3.399 15.240 1.00 92.31 96 ALA A CA 1
ATOM 695 C C . ALA A 1 96 ? 2.544 2.962 16.575 1.00 92.31 96 ALA A C 1
ATOM 697 O O . ALA A 1 96 ? 3.240 2.460 17.453 1.00 92.31 96 ALA A O 1
ATOM 698 N N . LYS A 1 97 ? 1.225 3.135 16.728 1.00 91.50 97 LYS A N 1
ATOM 699 C CA . LYS A 1 97 ? 0.473 2.745 17.932 1.00 91.50 97 LYS A CA 1
ATOM 700 C C . LYS A 1 97 ? 0.087 1.262 17.955 1.00 91.50 97 LYS A C 1
ATOM 702 O O . LYS A 1 97 ? -0.519 0.827 18.929 1.00 91.50 97 LYS A O 1
ATOM 707 N N . HIS A 1 98 ? 0.394 0.500 16.901 1.00 87.38 98 HIS A N 1
ATOM 708 C CA . HIS A 1 98 ? -0.106 -0.866 16.711 1.00 87.38 98 HIS A CA 1
ATOM 709 C C . HIS A 1 98 ? -1.628 -0.955 16.889 1.00 87.38 98 HIS A C 1
ATOM 711 O O . HIS A 1 98 ? -2.138 -1.848 17.569 1.00 87.38 98 HIS A O 1
ATOM 717 N N . ALA A 1 99 ? -2.346 0.011 16.314 1.00 86.19 99 ALA A N 1
ATOM 718 C CA . ALA A 1 99 ? -3.792 0.078 16.428 1.00 86.19 99 ALA A CA 1
ATOM 719 C C . ALA A 1 99 ? -4.442 -1.212 15.899 1.00 86.19 99 ALA A C 1
ATOM 721 O O . ALA A 1 99 ? -3.984 -1.802 14.922 1.00 86.19 99 ALA A O 1
ATOM 722 N N . GLY A 1 100 ? -5.533 -1.639 16.539 1.00 89.00 100 GLY A N 1
ATOM 723 C CA . GLY A 1 100 ? -6.311 -2.795 16.080 1.00 89.00 100 GLY A CA 1
ATOM 724 C C . GLY A 1 100 ? -7.073 -2.544 14.775 1.00 89.00 100 GLY A C 1
ATOM 725 O O . GLY A 1 100 ? -7.517 -3.497 14.152 1.00 89.00 100 GLY A O 1
ATOM 726 N N . THR A 1 101 ? -7.221 -1.279 14.369 1.00 93.94 101 THR A N 1
ATOM 727 C CA . THR A 1 101 ? -7.809 -0.861 13.091 1.00 93.94 101 THR A CA 1
ATOM 728 C C . THR A 1 101 ? -7.167 0.439 12.621 1.00 93.94 101 THR A C 1
ATOM 730 O O . THR A 1 101 ? -6.840 1.311 13.431 1.00 93.94 101 THR A O 1
ATOM 733 N N . PHE A 1 102 ? -7.032 0.593 11.310 1.00 97.00 102 PHE A N 1
ATOM 734 C CA . PHE A 1 102 ? -6.659 1.842 10.663 1.00 97.00 102 PHE A CA 1
ATOM 735 C C . PHE A 1 102 ? -7.895 2.719 10.413 1.00 97.00 102 PHE A C 1
ATOM 737 O O . PHE A 1 102 ? -8.991 2.191 10.195 1.00 97.00 102 PHE A O 1
ATOM 744 N N . PRO A 1 103 ? -7.752 4.058 10.447 1.00 97.12 103 PRO A N 1
ATOM 745 C CA . PRO A 1 103 ? -8.840 4.966 10.100 1.00 97.12 103 PRO A CA 1
ATOM 746 C C . PRO A 1 103 ? -9.162 4.897 8.601 1.00 97.12 103 PRO A C 1
ATOM 748 O O . PRO A 1 103 ? -8.278 4.663 7.779 1.00 97.12 103 PRO A O 1
ATOM 751 N N . VAL A 1 104 ? -10.417 5.168 8.232 1.00 97.06 104 VAL A N 1
ATOM 752 C CA . VAL A 1 104 ? -10.816 5.332 6.822 1.00 97.06 104 VAL A CA 1
ATOM 753 C C . VAL A 1 104 ? -9.948 6.406 6.157 1.00 97.06 104 VAL A C 1
ATOM 755 O O . VAL A 1 104 ? -9.709 7.470 6.729 1.00 97.06 104 VAL A O 1
ATOM 758 N N . GLY A 1 105 ? -9.471 6.123 4.948 1.00 95.50 105 GLY A N 1
ATOM 759 C CA . GLY A 1 105 ? -8.524 6.950 4.207 1.00 95.50 105 GLY A CA 1
ATOM 760 C C . GLY A 1 105 ? -7.063 6.746 4.615 1.00 95.50 105 GLY A C 1
ATOM 761 O O . GLY A 1 105 ? -6.193 7.424 4.069 1.00 95.50 105 GLY A O 1
ATOM 762 N N . ALA A 1 106 ? -6.750 5.843 5.555 1.00 97.44 106 ALA A N 1
ATOM 763 C CA . ALA A 1 106 ? -5.375 5.409 5.787 1.00 97.44 106 ALA A CA 1
ATOM 764 C C . ALA A 1 106 ? -4.783 4.878 4.477 1.00 97.44 106 ALA A C 1
ATOM 766 O O . ALA A 1 106 ? -5.361 3.993 3.850 1.00 97.44 106 ALA A O 1
ATOM 767 N N . LEU A 1 107 ? -3.644 5.435 4.069 1.00 97.38 107 LEU A N 1
ATOM 768 C CA . LEU A 1 107 ? -3.018 5.148 2.783 1.00 97.38 107 LEU A CA 1
ATOM 769 C C . LEU A 1 107 ? -1.571 4.732 2.996 1.00 97.38 107 LEU A C 1
ATOM 771 O O . LEU A 1 107 ? -0.796 5.482 3.593 1.00 97.38 107 LEU A O 1
ATOM 775 N N . PHE A 1 108 ? -1.211 3.586 2.429 1.00 97.69 108 PHE A N 1
ATOM 776 C CA . PHE A 1 108 ? 0.160 3.112 2.308 1.00 97.69 108 PHE A CA 1
ATOM 777 C C . PHE A 1 108 ? 0.555 3.045 0.839 1.00 97.69 108 PHE A C 1
ATOM 779 O O . PHE A 1 108 ? -0.186 2.500 0.025 1.00 97.69 108 PHE A O 1
ATOM 786 N N . ILE A 1 109 ? 1.740 3.554 0.502 1.00 97.56 109 ILE A N 1
ATOM 787 C CA . ILE A 1 109 ? 2.316 3.471 -0.843 1.00 97.56 109 ILE A CA 1
ATOM 788 C C . ILE A 1 109 ? 3.708 2.865 -0.753 1.00 97.56 109 ILE A C 1
ATOM 790 O O . ILE A 1 109 ? 4.581 3.371 -0.053 1.00 97.56 109 ILE A O 1
ATOM 794 N N . LYS A 1 110 ? 3.927 1.796 -1.508 1.00 96.62 110 LYS A N 1
ATOM 795 C CA . LYS A 1 110 ? 5.198 1.104 -1.645 1.00 96.62 110 LYS A CA 1
ATOM 796 C C . LYS A 1 110 ? 5.768 1.344 -3.037 1.00 96.62 110 LYS A C 1
ATOM 798 O O . LYS A 1 110 ? 5.250 0.848 -4.037 1.00 96.62 110 LYS A O 1
ATOM 803 N N . GLU A 1 111 ? 6.847 2.110 -3.094 1.00 96.38 111 GLU A N 1
ATOM 804 C CA . GLU A 1 111 ? 7.581 2.398 -4.325 1.00 96.38 111 GLU A CA 1
ATOM 805 C C . GLU A 1 111 ? 8.722 1.393 -4.492 1.00 96.38 111 GLU A C 1
ATOM 807 O O . GLU A 1 111 ? 9.474 1.188 -3.541 1.00 96.38 111 GLU A O 1
ATOM 812 N N . HIS A 1 112 ? 8.854 0.785 -5.676 1.00 96.44 112 HIS A N 1
ATOM 813 C CA . HIS A 1 112 ? 9.827 -0.278 -5.928 1.00 96.44 112 HIS A CA 1
ATOM 814 C C . HIS A 1 112 ? 10.902 0.088 -6.953 1.00 96.44 112 HIS A C 1
ATOM 816 O O . HIS A 1 112 ? 10.709 0.923 -7.840 1.00 96.44 112 HIS A O 1
ATOM 822 N N . TRP A 1 113 ? 12.014 -0.640 -6.877 1.00 96.56 113 TRP A N 1
ATOM 823 C CA . TRP A 1 113 ? 13.124 -0.619 -7.827 1.00 96.56 113 TRP A CA 1
ATOM 824 C C . TRP A 1 113 ? 13.728 -2.013 -7.966 1.00 96.56 113 TRP A C 1
ATOM 826 O O . TRP A 1 113 ? 13.714 -2.788 -7.009 1.00 96.56 113 TRP A O 1
ATOM 836 N N . GLU A 1 114 ? 14.280 -2.328 -9.136 1.00 94.81 114 GLU A N 1
ATOM 837 C CA . GLU A 1 114 ? 15.005 -3.587 -9.353 1.00 94.81 114 GLU A CA 1
ATOM 838 C C . GLU A 1 114 ? 16.146 -3.725 -8.336 1.00 94.81 114 GLU A C 1
ATOM 840 O O . GLU A 1 114 ? 16.914 -2.781 -8.106 1.00 94.81 114 GLU A O 1
ATOM 845 N N . ARG A 1 115 ? 16.253 -4.900 -7.708 1.00 91.75 115 ARG A N 1
ATOM 846 C CA . ARG A 1 115 ? 17.325 -5.176 -6.747 1.00 91.75 115 ARG A CA 1
ATOM 847 C C . ARG A 1 115 ? 18.651 -5.397 -7.473 1.00 91.75 115 ARG A C 1
ATOM 849 O O . ARG A 1 115 ? 18.691 -6.037 -8.519 1.00 91.75 115 ARG A O 1
ATOM 856 N N . GLY A 1 116 ? 19.748 -4.915 -6.884 1.00 80.25 116 GLY A N 1
ATOM 857 C CA . GLY A 1 116 ? 21.110 -5.154 -7.385 1.00 80.25 116 GLY A CA 1
ATOM 858 C C . GLY A 1 116 ? 21.430 -4.479 -8.724 1.00 80.25 116 GLY A C 1
ATOM 859 O O . GLY A 1 116 ? 22.469 -4.767 -9.309 1.00 80.25 116 GLY A O 1
ATOM 860 N N . GLY A 1 117 ? 20.538 -3.611 -9.209 1.00 67.75 117 GLY A N 1
ATOM 861 C CA . GLY A 1 117 ? 20.663 -2.912 -10.482 1.00 67.75 117 GLY A CA 1
ATOM 862 C C . GLY A 1 117 ? 21.001 -1.425 -10.348 1.00 67.75 117 GLY A C 1
ATOM 863 O O . GLY A 1 117 ? 21.272 -0.900 -9.271 1.00 67.75 117 GLY A O 1
ATOM 864 N N . ASP A 1 118 ? 20.908 -0.741 -11.481 1.00 75.81 118 ASP A N 1
ATOM 865 C CA . ASP A 1 118 ? 21.183 0.681 -11.743 1.00 75.81 118 ASP A CA 1
ATOM 866 C C . ASP A 1 118 ? 20.139 1.674 -11.187 1.00 75.81 118 ASP A C 1
ATOM 868 O O . ASP A 1 118 ? 20.188 2.868 -11.477 1.00 75.81 118 ASP A O 1
ATOM 872 N N . GLY A 1 119 ? 19.172 1.203 -10.395 1.00 83.31 119 GLY A N 1
ATOM 873 C CA . GLY A 1 119 ? 18.060 2.028 -9.926 1.00 83.31 119 GLY A CA 1
ATOM 874 C C . GLY A 1 119 ? 16.876 2.100 -10.894 1.00 83.31 119 GLY A C 1
ATOM 875 O O . GLY A 1 119 ? 16.026 2.980 -10.734 1.00 83.31 119 GLY A O 1
ATOM 876 N N . LYS A 1 120 ? 16.762 1.174 -11.856 1.00 93.81 120 LYS A N 1
ATOM 877 C CA . LYS A 1 120 ? 15.547 1.007 -12.663 1.00 93.81 120 LYS A CA 1
ATOM 878 C C . LYS A 1 120 ? 14.298 0.872 -11.785 1.00 93.81 120 LYS A C 1
ATOM 880 O O . LYS A 1 120 ? 14.255 0.091 -10.831 1.00 93.81 120 LYS A O 1
ATOM 885 N N . ARG A 1 121 ? 13.268 1.652 -12.124 1.00 93.94 121 ARG A N 1
ATOM 886 C CA . ARG A 1 121 ? 11.983 1.684 -11.413 1.00 93.94 121 ARG A CA 1
ATOM 887 C C . ARG A 1 121 ? 11.226 0.368 -11.585 1.00 93.94 121 ARG A C 1
ATOM 889 O O . ARG A 1 121 ? 11.164 -0.182 -12.681 1.00 93.94 121 ARG A O 1
ATOM 896 N N . GLY A 1 122 ? 10.653 -0.101 -10.484 1.00 95.25 122 GLY A N 1
ATOM 897 C CA . GLY A 1 122 ? 9.653 -1.159 -10.447 1.00 95.25 122 GLY A CA 1
ATOM 898 C C . GLY A 1 122 ? 8.238 -0.581 -10.312 1.00 95.25 122 GLY A C 1
ATOM 899 O O . GLY A 1 122 ? 8.045 0.625 -10.490 1.00 95.25 122 GLY A O 1
ATOM 900 N N . PRO A 1 123 ? 7.245 -1.424 -9.989 1.00 95.69 123 PRO A N 1
ATOM 901 C CA . PRO A 1 123 ? 5.869 -0.982 -9.791 1.00 95.69 123 PRO A CA 1
ATOM 902 C C . PRO A 1 123 ? 5.704 -0.116 -8.533 1.00 95.69 123 PRO A C 1
ATOM 904 O O . PRO A 1 123 ? 6.458 -0.225 -7.564 1.00 95.69 123 PRO A O 1
ATOM 907 N N . VAL A 1 124 ? 4.655 0.698 -8.501 1.00 96.69 124 VAL A N 1
ATOM 908 C CA . VAL A 1 124 ? 4.166 1.325 -7.270 1.00 96.69 124 VAL A CA 1
ATOM 909 C C . VAL A 1 124 ? 2.927 0.568 -6.819 1.00 96.69 124 VAL A C 1
ATOM 911 O O . VAL A 1 124 ? 1.995 0.380 -7.591 1.00 96.69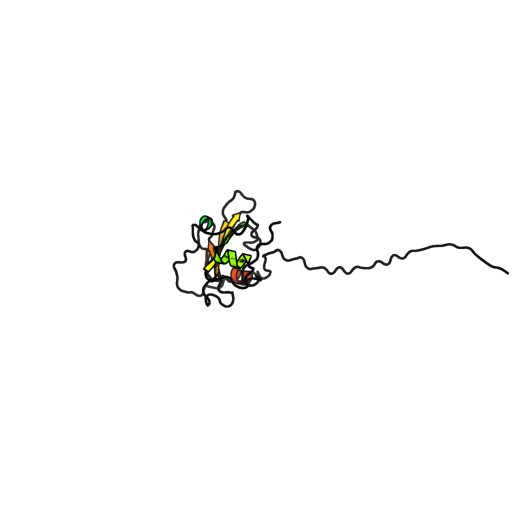 124 VAL A O 1
ATOM 914 N N . MET A 1 125 ? 2.925 0.107 -5.575 1.00 96.94 125 MET A N 1
ATOM 915 C CA . MET A 1 125 ? 1.808 -0.634 -4.992 1.00 96.94 125 MET A CA 1
ATOM 916 C C . MET A 1 125 ? 1.212 0.179 -3.855 1.00 96.94 125 MET A C 1
ATOM 918 O O . MET A 1 125 ? 1.955 0.845 -3.138 1.00 96.94 125 MET A O 1
ATOM 922 N N . ALA A 1 126 ? -0.095 0.121 -3.658 1.00 97.38 126 ALA A N 1
ATOM 923 C CA . ALA A 1 126 ? -0.735 0.818 -2.556 1.00 97.38 126 ALA A CA 1
ATOM 924 C C . ALA A 1 126 ? -1.906 0.047 -1.979 1.00 97.38 126 ALA A C 1
ATOM 926 O O . ALA A 1 126 ? -2.507 -0.796 -2.648 1.00 97.38 126 ALA A O 1
ATOM 927 N N . MET A 1 127 ? -2.235 0.407 -0.744 1.00 97.56 127 MET A N 1
ATOM 928 C CA . MET A 1 127 ? -3.477 0.019 -0.101 1.00 97.56 127 MET A CA 1
ATOM 929 C C . MET A 1 127 ? -4.104 1.218 0.608 1.00 97.56 127 MET A C 1
ATOM 931 O O . MET A 1 127 ? -3.399 1.997 1.258 1.00 97.56 127 MET A O 1
ATOM 935 N N . GLU A 1 128 ? -5.418 1.364 0.463 1.00 97.62 128 GLU A N 1
ATOM 936 C CA . GLU A 1 128 ? -6.218 2.421 1.083 1.00 97.62 128 GLU A CA 1
ATOM 937 C C . GLU A 1 128 ? -7.368 1.809 1.884 1.00 97.62 128 GLU A C 1
ATOM 939 O O . GLU A 1 128 ? -8.095 0.949 1.379 1.00 97.62 128 GLU A O 1
ATOM 944 N N . LYS A 1 129 ? -7.532 2.252 3.134 1.00 97.56 129 LYS A N 1
ATOM 945 C CA . LYS A 1 129 ? -8.648 1.843 3.984 1.00 97.56 129 LYS A CA 1
ATOM 946 C C . LYS A 1 129 ? -9.908 2.541 3.494 1.00 97.56 129 LYS A C 1
ATOM 948 O O . LYS A 1 129 ? -10.034 3.761 3.611 1.00 97.56 129 LYS A O 1
ATOM 953 N N . MET A 1 130 ? -10.846 1.785 2.955 1.00 97.12 130 MET A N 1
ATOM 954 C CA . MET A 1 130 ? -12.095 2.311 2.425 1.00 97.12 130 MET A CA 1
ATOM 955 C C . MET A 1 130 ? -13.136 2.476 3.533 1.00 97.12 130 MET A C 1
ATOM 957 O O . MET A 1 130 ? -12.942 2.077 4.681 1.00 97.12 130 MET A O 1
ATOM 961 N N . ALA A 1 131 ? -14.257 3.111 3.193 1.00 95.19 131 ALA A N 1
ATOM 962 C CA . ALA A 1 131 ? -15.408 3.146 4.084 1.00 95.19 131 ALA A CA 1
ATOM 963 C C . ALA A 1 131 ? -15.966 1.729 4.300 1.00 95.19 131 ALA A C 1
ATOM 965 O O . ALA A 1 131 ? -15.901 0.891 3.397 1.00 95.19 131 ALA A O 1
ATOM 966 N N . ALA A 1 132 ? -16.554 1.502 5.477 1.00 95.00 132 ALA A N 1
ATOM 967 C CA . ALA A 1 132 ? -17.178 0.232 5.829 1.00 95.00 132 ALA A CA 1
ATOM 968 C C . ALA A 1 132 ? -18.185 -0.221 4.760 1.00 95.00 132 ALA A C 1
ATOM 970 O O . ALA A 1 132 ? -19.025 0.572 4.323 1.00 95.00 132 ALA A O 1
ATOM 971 N N . GLY A 1 133 ? -18.111 -1.490 4.355 1.00 94.69 133 GLY A N 1
ATOM 972 C CA . GLY A 1 133 ? -18.974 -2.054 3.313 1.00 94.69 133 GLY A CA 1
ATOM 973 C C . GLY A 1 133 ? -18.271 -2.285 1.975 1.00 94.69 133 GLY A C 1
ATOM 974 O O . GLY A 1 133 ? -18.845 -2.935 1.104 1.00 94.69 133 GLY A O 1
ATOM 975 N N . PHE A 1 134 ? -17.049 -1.777 1.796 1.00 95.88 134 PHE A N 1
ATOM 976 C CA . PHE A 1 134 ? -16.275 -1.988 0.574 1.00 95.88 134 PHE A CA 1
ATOM 977 C C . PHE A 1 134 ? -15.810 -3.442 0.443 1.00 95.88 134 PHE A C 1
ATOM 979 O O . PHE A 1 134 ? -15.986 -4.060 -0.615 1.00 95.88 134 PHE A O 1
ATOM 986 N N . ASP A 1 135 ? -15.243 -3.976 1.526 1.00 97.19 135 ASP A N 1
ATOM 987 C CA . ASP A 1 135 ? -14.847 -5.373 1.659 1.00 97.19 135 ASP A CA 1
ATOM 988 C C . ASP A 1 135 ? -14.886 -5.855 3.121 1.00 97.19 135 ASP A C 1
ATOM 990 O O . ASP A 1 135 ? -13.841 -6.083 3.735 1.00 97.19 135 ASP A O 1
ATOM 994 N N . PRO A 1 136 ? -16.076 -5.998 3.730 1.00 96.25 136 PRO A N 1
ATOM 995 C CA . PRO A 1 136 ? -16.183 -6.214 5.175 1.00 96.25 136 PRO A CA 1
ATOM 996 C C . PRO A 1 136 ? -15.511 -7.495 5.675 1.00 96.25 136 PRO A C 1
ATOM 998 O O . PRO A 1 136 ? -15.115 -7.565 6.835 1.00 96.25 136 PRO A O 1
ATOM 1001 N N . ALA A 1 137 ? -15.397 -8.512 4.817 1.00 96.69 137 ALA A N 1
ATOM 1002 C CA . ALA A 1 137 ? -14.742 -9.773 5.155 1.00 96.69 137 ALA A CA 1
ATOM 1003 C C . ALA A 1 137 ? -13.212 -9.640 5.247 1.00 96.69 137 ALA A C 1
ATOM 1005 O O . ALA A 1 137 ? -12.578 -10.432 5.938 1.00 96.69 137 ALA A O 1
ATOM 1006 N N . HIS A 1 138 ? -12.649 -8.622 4.593 1.00 97.31 138 HIS A N 1
ATOM 1007 C CA . HIS A 1 138 ? -11.211 -8.423 4.414 1.00 97.31 138 HIS A CA 1
ATOM 1008 C C . HIS A 1 138 ? -10.767 -7.017 4.859 1.00 97.31 138 HIS A C 1
ATOM 1010 O O . HIS A 1 138 ? -9.833 -6.415 4.324 1.00 97.31 138 HIS A O 1
ATOM 1016 N N . GLY A 1 139 ? -11.496 -6.453 5.826 1.00 96.69 139 GLY A N 1
ATOM 1017 C CA . GLY A 1 139 ? -11.143 -5.197 6.480 1.00 96.69 139 GLY A CA 1
ATOM 1018 C C . GLY A 1 139 ? -11.267 -3.958 5.599 1.00 96.69 139 GLY A C 1
ATOM 1019 O O . GLY A 1 139 ? -10.614 -2.959 5.882 1.00 96.69 139 GLY A O 1
ATOM 1020 N N . ASP A 1 140 ? -12.094 -3.987 4.555 1.00 98.12 140 ASP A N 1
ATOM 1021 C CA . ASP A 1 140 ? -12.397 -2.833 3.704 1.00 98.12 140 ASP A CA 1
ATOM 1022 C C . ASP A 1 140 ? -11.155 -2.194 3.048 1.00 98.12 140 ASP A C 1
ATOM 1024 O O . ASP A 1 140 ? -11.099 -0.980 2.853 1.00 98.12 140 ASP A O 1
ATOM 1028 N N . TRP A 1 141 ? -10.143 -2.986 2.689 1.00 97.94 141 TRP A N 1
ATOM 1029 C CA . TRP A 1 141 ? -8.946 -2.486 2.007 1.00 97.94 141 TRP A CA 1
ATOM 1030 C C . TRP A 1 141 ? -9.078 -2.541 0.484 1.00 97.94 141 TRP A C 1
ATOM 1032 O O . TRP A 1 141 ? -9.394 -3.576 -0.099 1.00 97.94 141 TRP A O 1
ATOM 1042 N N . ARG A 1 142 ? -8.779 -1.422 -0.183 1.00 97.25 142 ARG A N 1
ATOM 1043 C CA . ARG A 1 142 ? -8.589 -1.361 -1.638 1.00 97.25 142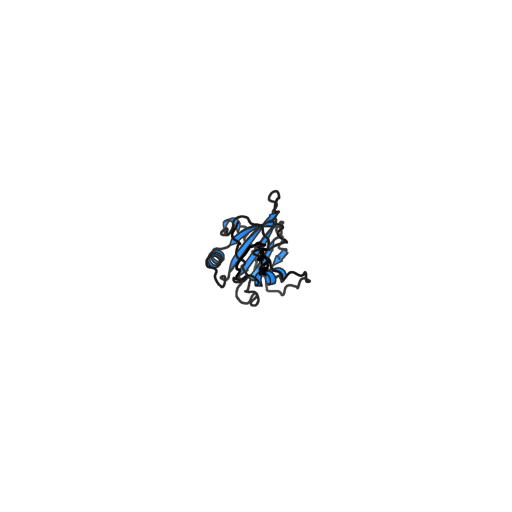 ARG A CA 1
ATOM 1044 C C . ARG A 1 142 ? -7.107 -1.464 -1.962 1.00 97.25 142 ARG A C 1
ATOM 1046 O O . ARG A 1 142 ? -6.314 -0.724 -1.389 1.00 97.25 142 ARG A O 1
ATOM 1053 N N . PHE A 1 143 ? -6.751 -2.297 -2.932 1.00 97.38 143 PHE A N 1
ATOM 1054 C CA . PHE A 1 143 ? -5.385 -2.478 -3.418 1.00 97.38 143 PHE A CA 1
ATOM 1055 C C . PHE A 1 143 ? -5.217 -1.905 -4.821 1.00 97.38 143 PHE A C 1
ATOM 1057 O O . PHE A 1 143 ? -6.109 -2.012 -5.661 1.00 97.38 143 PHE A O 1
ATOM 1064 N N . VAL A 1 144 ? -4.050 -1.323 -5.079 1.00 96.75 144 VAL A N 1
ATOM 1065 C CA . VAL A 1 144 ? -3.683 -0.752 -6.377 1.00 96.75 144 VAL A CA 1
ATOM 1066 C C . VAL A 1 144 ? -2.264 -1.162 -6.736 1.00 96.75 144 VAL A C 1
ATOM 1068 O O . VAL A 1 144 ? -1.363 -1.085 -5.898 1.00 96.75 144 VAL A O 1
ATOM 1071 N N . VAL A 1 145 ? -2.039 -1.531 -7.997 1.00 95.62 145 VAL A N 1
ATOM 1072 C CA . VAL A 1 145 ? -0.693 -1.696 -8.560 1.00 95.62 145 VAL A CA 1
ATOM 1073 C C . VAL A 1 145 ? -0.579 -0.892 -9.844 1.00 95.62 145 VAL A C 1
ATOM 1075 O O . VAL A 1 145 ? -1.327 -1.102 -10.797 1.00 95.62 145 VAL A O 1
ATOM 1078 N N . VAL A 1 146 ? 0.404 -0.002 -9.865 1.00 94.75 146 VAL A N 1
ATOM 1079 C CA . VAL A 1 146 ? 0.821 0.764 -11.034 1.00 94.75 146 VAL A CA 1
ATOM 1080 C C . VAL A 1 146 ? 2.138 0.177 -11.534 1.00 94.75 146 VAL A C 1
ATOM 1082 O O . VAL A 1 146 ? 3.108 0.091 -10.778 1.00 94.75 146 VAL A O 1
ATOM 1085 N N . ALA A 1 147 ? 2.173 -0.266 -12.785 1.00 93.00 147 ALA A N 1
ATOM 1086 C CA . ALA A 1 147 ? 3.367 -0.769 -13.445 1.00 93.00 147 ALA A CA 1
ATOM 1087 C C . ALA A 1 147 ? 4.427 0.336 -13.613 1.00 93.00 147 ALA A C 1
ATOM 1089 O O . ALA A 1 147 ? 4.179 1.523 -13.399 1.00 93.00 147 ALA A O 1
ATOM 1090 N N . ALA A 1 148 ? 5.653 -0.057 -13.964 1.00 92.62 148 ALA A N 1
ATOM 1091 C CA . ALA A 1 148 ? 6.782 0.874 -14.049 1.00 92.62 148 ALA A CA 1
ATOM 1092 C C . ALA A 1 148 ? 6.615 1.950 -15.145 1.00 92.62 148 ALA A C 1
ATOM 1094 O O . ALA A 1 148 ? 7.249 3.001 -15.065 1.00 92.62 148 ALA A O 1
ATOM 1095 N N . ASP A 1 149 ? 5.780 1.686 -16.149 1.00 87.94 149 ASP A N 1
ATOM 1096 C CA . ASP A 1 149 ? 5.402 2.608 -17.226 1.00 87.94 149 ASP A CA 1
ATOM 1097 C C . ASP A 1 149 ? 4.217 3.523 -16.866 1.00 87.94 149 ASP A C 1
ATOM 1099 O O . ASP A 1 149 ? 3.891 4.431 -17.629 1.00 87.94 149 ASP A O 1
ATOM 1103 N N . GLY A 1 150 ? 3.611 3.335 -15.690 1.00 87.00 150 GLY A N 1
ATOM 1104 C CA . GLY A 1 150 ? 2.476 4.119 -15.212 1.00 87.00 150 GLY A CA 1
ATOM 1105 C C . GLY A 1 150 ? 1.106 3.489 -15.471 1.00 87.00 150 GLY A C 1
ATOM 1106 O O . GLY A 1 150 ? 0.109 4.071 -15.045 1.00 87.00 150 GLY A O 1
ATOM 1107 N N . GLU A 1 151 ? 1.025 2.323 -16.119 1.00 88.75 151 GLU A N 1
ATOM 1108 C CA . GLU A 1 151 ? -0.249 1.625 -16.314 1.00 88.75 151 GLU A CA 1
ATOM 1109 C C . GLU A 1 151 ? -0.798 1.089 -14.985 1.00 88.75 151 GLU A C 1
ATOM 1111 O O . GLU A 1 151 ? -0.077 0.491 -14.186 1.00 88.75 151 GLU A O 1
ATOM 1116 N N . VAL A 1 152 ? -2.096 1.263 -14.745 1.00 92.75 152 VAL A N 1
ATOM 1117 C CA . VAL A 1 152 ? -2.783 0.648 -13.604 1.00 92.75 152 VAL A CA 1
ATOM 1118 C C . VAL A 1 152 ? -3.147 -0.781 -13.982 1.00 92.75 152 VAL A C 1
ATOM 1120 O O . VAL A 1 152 ? -4.028 -0.998 -14.806 1.00 92.75 152 VAL A O 1
ATOM 1123 N N . VAL A 1 153 ? -2.472 -1.755 -13.377 1.00 94.06 153 VAL A N 1
ATOM 1124 C CA . VAL A 1 153 ? -2.635 -3.182 -13.713 1.00 94.06 153 VAL A CA 1
ATOM 1125 C C . VAL A 1 153 ? -3.469 -3.950 -12.687 1.00 94.06 153 VAL A C 1
ATOM 1127 O O . VAL A 1 153 ? -3.861 -5.088 -12.937 1.00 94.06 153 VAL A O 1
ATOM 1130 N N . VAL A 1 154 ? -3.726 -3.343 -11.526 1.00 94.19 154 VAL A N 1
ATOM 1131 C CA . VAL A 1 154 ? -4.584 -3.869 -10.458 1.00 94.19 154 VAL A CA 1
ATOM 1132 C C . VAL A 1 154 ? -5.280 -2.698 -9.773 1.00 94.19 154 VAL A C 1
ATOM 1134 O O . VAL A 1 154 ? -4.615 -1.722 -9.419 1.00 94.19 154 VAL A O 1
ATOM 1137 N N . ASP A 1 155 ? -6.587 -2.820 -9.543 1.00 95.12 155 ASP A N 1
ATOM 1138 C CA . ASP A 1 155 ? -7.390 -1.869 -8.775 1.00 95.12 155 ASP A CA 1
ATOM 1139 C C . ASP A 1 155 ? -8.591 -2.588 -8.138 1.00 95.12 155 ASP A C 1
ATOM 1141 O O . ASP A 1 155 ? -9.370 -3.226 -8.840 1.00 95.12 155 ASP A O 1
ATOM 1145 N N . GLY A 1 156 ? -8.747 -2.498 -6.816 1.00 95.19 156 GLY A N 1
ATOM 1146 C CA . GLY A 1 156 ? -9.921 -3.008 -6.110 1.00 95.19 156 GLY A CA 1
ATOM 1147 C C . GLY A 1 156 ? -9.569 -4.073 -5.081 1.00 95.19 156 GLY A C 1
ATOM 1148 O O . GLY A 1 156 ? -8.824 -3.796 -4.142 1.00 95.19 156 GLY A O 1
ATOM 1149 N N . LYS A 1 157 ? -10.137 -5.274 -5.240 1.00 97.06 157 LYS A N 1
ATOM 1150 C CA . LYS A 1 157 ? -10.089 -6.378 -4.260 1.00 97.06 157 LYS A CA 1
ATOM 1151 C C . LYS A 1 157 ? -9.484 -7.654 -4.867 1.00 97.06 157 LYS A C 1
ATOM 1153 O O . LYS A 1 157 ? -10.143 -8.690 -4.917 1.00 97.06 157 LYS A O 1
ATOM 1158 N N . PRO A 1 158 ? -8.255 -7.589 -5.408 1.00 96.25 158 PRO A N 1
ATOM 1159 C CA . PRO A 1 158 ? -7.621 -8.739 -6.040 1.00 96.25 158 PRO A CA 1
ATOM 1160 C C . PRO A 1 158 ? -7.356 -9.841 -5.004 1.00 96.25 158 PRO A C 1
ATOM 1162 O O . PRO A 1 158 ? -6.618 -9.630 -4.040 1.00 96.25 158 PRO A O 1
ATOM 1165 N N . GLU A 1 159 ? -7.899 -11.035 -5.248 1.00 95.25 159 GLU A N 1
ATOM 1166 C CA . GLU A 1 159 ? -7.836 -12.194 -4.341 1.00 95.25 159 GLU A CA 1
ATOM 1167 C C . GLU A 1 159 ? -6.419 -12.462 -3.805 1.00 95.25 159 GLU A C 1
ATOM 1169 O O . GLU A 1 159 ? -6.222 -12.626 -2.605 1.00 95.25 159 GLU A O 1
ATOM 1174 N N . GLY A 1 160 ? -5.399 -12.420 -4.670 1.00 93.06 160 GLY A N 1
ATOM 1175 C CA . GLY A 1 160 ? -4.015 -12.680 -4.263 1.00 93.06 160 GLY A CA 1
ATOM 1176 C C . GLY A 1 160 ? -3.425 -11.646 -3.293 1.00 93.06 160 GLY A C 1
ATOM 1177 O O . GLY A 1 160 ? -2.557 -11.997 -2.496 1.00 93.06 160 GLY A O 1
ATOM 1178 N N . CYS A 1 161 ? -3.867 -10.384 -3.341 1.00 96.56 161 CYS A N 1
ATOM 1179 C CA . CYS A 1 161 ? -3.442 -9.380 -2.360 1.00 96.56 161 CYS A CA 1
ATOM 1180 C C . CYS A 1 161 ? -4.251 -9.522 -1.075 1.00 96.56 161 CYS A C 1
ATOM 1182 O O . CYS A 1 161 ? -3.656 -9.546 -0.004 1.00 96.56 161 CYS A O 1
ATOM 1184 N N . VAL A 1 162 ? -5.572 -9.667 -1.207 1.00 97.56 162 VAL A N 1
ATOM 1185 C CA . VAL A 1 162 ? -6.514 -9.818 -0.094 1.00 97.56 162 VAL A CA 1
ATOM 1186 C C . VAL A 1 162 ? -6.109 -10.984 0.805 1.00 97.56 162 VAL A C 1
ATOM 1188 O O . VAL A 1 162 ? -5.774 -10.768 1.963 1.00 97.56 162 VAL A O 1
ATOM 1191 N N . LEU A 1 163 ? -6.002 -12.194 0.250 1.00 95.94 163 LEU A N 1
ATOM 1192 C CA . LEU A 1 163 ? -5.715 -13.395 1.038 1.00 95.94 163 LEU A CA 1
ATOM 1193 C C . LEU A 1 163 ? -4.334 -13.358 1.700 1.00 95.94 163 LEU A C 1
ATOM 1195 O O . LEU A 1 163 ? -4.165 -13.854 2.806 1.00 95.94 163 LEU A O 1
ATOM 1199 N N . CYS A 1 164 ? -3.335 -12.764 1.042 1.00 95.62 164 CYS A N 1
ATOM 1200 C CA . CYS A 1 164 ? -2.021 -12.590 1.660 1.00 95.62 164 CYS A CA 1
ATOM 1201 C C . CYS A 1 164 ? -2.089 -11.585 2.816 1.00 95.62 164 CYS A C 1
ATOM 1203 O O . CYS A 1 164 ? -1.467 -11.789 3.851 1.00 95.62 164 CYS A O 1
ATOM 1205 N N . HIS A 1 165 ? -2.835 -10.494 2.648 1.00 97.00 165 HIS A N 1
ATOM 1206 C CA . HIS A 1 165 ? -2.953 -9.456 3.662 1.00 97.00 165 HIS A CA 1
ATOM 1207 C C . HIS A 1 165 ? -3.867 -9.851 4.831 1.00 97.00 165 HIS A C 1
ATOM 1209 O O . HIS A 1 165 ? -3.638 -9.362 5.932 1.00 97.00 165 HIS A O 1
ATOM 1215 N N . ASP A 1 166 ? -4.807 -10.781 4.657 1.00 97.38 166 ASP A N 1
ATOM 1216 C CA . ASP A 1 166 ? -5.598 -11.372 5.750 1.00 97.38 166 ASP A CA 1
ATOM 1217 C C . ASP A 1 166 ? -4.740 -12.046 6.831 1.00 97.38 166 ASP A C 1
ATOM 1219 O O . ASP A 1 166 ? -5.118 -12.058 8.002 1.00 97.38 166 ASP A O 1
ATOM 1223 N N . ASP A 1 167 ? -3.552 -12.538 6.472 1.00 95.38 167 ASP A N 1
ATOM 1224 C CA . ASP A 1 167 ? -2.612 -13.140 7.424 1.00 95.38 167 ASP A CA 1
ATOM 1225 C C . ASP A 1 167 ? -1.912 -12.099 8.322 1.00 95.38 167 ASP A C 1
ATOM 1227 O O . ASP A 1 167 ? -1.211 -12.451 9.279 1.00 95.38 167 ASP A O 1
ATOM 1231 N N . ALA A 1 168 ? -2.040 -10.803 8.026 1.00 94.31 168 ALA A N 1
ATOM 1232 C CA . ALA A 1 168 ? -1.390 -9.768 8.811 1.00 94.31 168 ALA A CA 1
ATOM 1233 C C . ALA A 1 168 ? -2.120 -9.530 10.143 1.00 94.31 168 ALA A C 1
ATOM 1235 O O . ALA A 1 168 ? -3.299 -9.196 10.193 1.00 94.31 168 ALA A O 1
ATOM 1236 N N . ALA A 1 169 ? -1.372 -9.594 11.246 1.00 90.25 169 ALA A N 1
ATOM 1237 C CA . ALA A 1 169 ? -1.921 -9.508 12.603 1.00 90.25 169 ALA A CA 1
ATOM 1238 C C . ALA A 1 169 ? -2.585 -8.162 12.973 1.00 90.25 169 ALA A C 1
ATOM 1240 O O . ALA A 1 169 ? -3.236 -8.075 14.014 1.00 90.25 169 ALA A O 1
ATOM 1241 N N . HIS A 1 170 ? -2.389 -7.104 12.180 1.00 92.38 170 HIS A N 1
ATOM 1242 C CA . HIS A 1 170 ? -2.888 -5.759 12.474 1.00 92.38 170 HIS A CA 1
ATOM 1243 C C . HIS A 1 170 ? -3.657 -5.206 11.285 1.00 92.38 170 HIS A C 1
ATOM 1245 O O . HIS A 1 170 ? -3.063 -4.575 10.414 1.00 92.38 170 HIS A O 1
ATOM 1251 N N . ASP A 1 171 ? -4.967 -5.452 11.272 1.00 95.94 171 ASP A N 1
ATOM 1252 C CA . ASP A 1 171 ? -5.908 -4.900 10.291 1.00 95.94 171 ASP A CA 1
ATOM 1253 C C . ASP A 1 171 ? -5.374 -4.968 8.853 1.00 95.94 171 ASP A C 1
ATOM 1255 O O . ASP A 1 171 ? -5.280 -3.962 8.153 1.00 95.94 171 ASP A O 1
ATOM 1259 N N . HIS A 1 172 ? -4.967 -6.169 8.440 1.00 96.88 172 HIS A N 1
ATOM 1260 C CA . HIS A 1 172 ? -4.461 -6.473 7.102 1.00 96.88 172 HIS A CA 1
ATOM 1261 C C . HIS A 1 172 ? -3.155 -5.743 6.703 1.00 96.88 172 HIS A C 1
ATOM 1263 O O . HIS A 1 172 ? -2.767 -5.727 5.534 1.00 96.88 172 HIS A O 1
ATOM 1269 N N . VAL A 1 173 ? -2.426 -5.150 7.659 1.00 95.88 173 VAL A N 1
ATOM 1270 C CA . VAL A 1 173 ? -1.147 -4.456 7.437 1.00 95.88 173 VAL A CA 1
ATOM 1271 C C . VAL A 1 173 ? -0.001 -5.187 8.140 1.00 95.88 173 VAL A C 1
ATOM 1273 O O . VAL A 1 173 ? 0.041 -5.326 9.365 1.00 95.88 173 VAL A O 1
ATOM 1276 N N . PHE A 1 174 ? 0.986 -5.633 7.360 1.00 92.94 174 PHE A N 1
ATOM 1277 C CA . PHE A 1 174 ? 2.200 -6.246 7.896 1.00 92.94 174 PHE A CA 1
ATOM 1278 C C . PHE A 1 174 ? 3.093 -5.222 8.594 1.00 92.94 174 PHE A C 1
ATOM 1280 O O . PHE A 1 174 ? 3.293 -4.105 8.113 1.00 92.94 174 PHE A O 1
ATOM 1287 N N . ARG A 1 175 ? 3.717 -5.642 9.697 1.00 86.00 175 ARG A N 1
ATOM 1288 C CA . ARG A 1 175 ? 4.782 -4.857 10.323 1.00 86.00 175 ARG A CA 1
ATOM 1289 C C . ARG A 1 175 ? 5.993 -4.809 9.396 1.00 86.00 175 ARG A C 1
ATOM 1291 O O . ARG A 1 175 ? 6.343 -5.797 8.752 1.00 86.00 175 ARG A O 1
ATOM 1298 N N . LEU A 1 176 ? 6.666 -3.666 9.382 1.00 80.12 176 LEU A N 1
ATOM 1299 C CA . LEU A 1 176 ? 8.022 -3.601 8.867 1.00 80.12 176 LEU A CA 1
ATOM 1300 C C . LEU A 1 176 ? 8.885 -4.426 9.823 1.00 80.12 176 LEU A C 1
ATOM 1302 O O . LEU A 1 176 ? 8.869 -4.182 11.031 1.00 80.12 176 LEU A O 1
ATOM 1306 N N . GLY A 1 177 ? 9.586 -5.433 9.300 1.00 64.69 177 GLY A N 1
ATOM 1307 C CA . GLY A 1 177 ? 10.625 -6.097 10.077 1.00 64.69 177 GLY A CA 1
ATOM 1308 C C . GLY A 1 177 ? 11.655 -5.062 10.518 1.00 64.69 177 GLY A C 1
ATOM 1309 O O . GLY A 1 177 ? 11.888 -4.080 9.807 1.00 64.69 177 GLY A O 1
ATOM 1310 N N . SER A 1 178 ? 12.264 -5.265 11.685 1.00 40.88 178 SER A N 1
ATOM 1311 C CA . SER A 1 178 ? 13.472 -4.529 12.045 1.00 40.88 178 SER A CA 1
ATOM 1312 C C . SER A 1 178 ? 14.444 -4.659 10.873 1.00 40.88 178 SER A C 1
ATOM 1314 O O . SER A 1 178 ? 14.750 -5.780 10.459 1.00 40.88 178 SER A O 1
ATOM 1316 N N . ALA A 1 179 ? 14.881 -3.537 10.295 1.00 33.75 179 ALA A N 1
ATOM 1317 C CA . ALA A 1 179 ? 16.061 -3.580 9.443 1.00 33.75 179 ALA A CA 1
ATOM 1318 C C . ALA A 1 179 ? 17.185 -4.251 10.261 1.00 33.75 179 ALA A C 1
ATOM 1320 O O . ALA A 1 179 ? 17.246 -3.994 11.469 1.00 33.75 179 ALA A O 1
ATOM 1321 N N . PRO A 1 180 ? 17.986 -5.150 9.663 1.00 33.12 180 PRO A N 1
ATOM 1322 C CA . PRO A 1 180 ? 19.126 -5.728 10.364 1.00 33.12 180 PRO A CA 1
ATOM 1323 C C . PRO A 1 180 ? 20.073 -4.640 10.883 1.00 33.12 180 PRO A C 1
ATOM 1325 O O . PRO A 1 180 ? 20.171 -3.574 10.227 1.00 33.12 180 PRO A O 1
#

Radius of gyration: 27.25 Å; chains: 1; bounding box: 64×82×76 Å

Foldseek 3Di:
DDDDDDDDDDPPPPPPPDPPPPPPDPPDDDFQADPPDDDDDWDDDDDDDDDPCPVDDPCQVVQWDWPDDWAQPCHPPNSQWIKTKTWHPQLNVCLVVLNLAGDAQTKIKIWIAGPPDPGQGAKIKMKGQHPPPLCPVQRRIWIWIAGSVRDTPDTGCTPVLSVSLSPANRSSDGRDDPDD

Secondary structure (DSSP, 8-state):
------------------------PPPPPPTT--S-----PPPPP---------SS-TTHHHHSEE--S-EE-TTSGGG-EEEEEEE-HHHHHHHHTT-SSPPTT-EEEEEEEETTSS--EEEEEEEEEPPTTSSGGGTTEEEEEE-TTS-EEEEE--HHHHHHHHT-TBTTBPPPPPP-